Protein AF-A0A530CEF7-F1 (afdb_monomer_lite)

pLDDT: mean 79.81, std 17.99, range [44.47, 97.44]

Structure (mmCIF, N/CA/C/O backbone):
data_AF-A0A530CEF7-F1
#
_entry.id   AF-A0A530CEF7-F1
#
loop_
_atom_site.group_PDB
_atom_site.id
_atom_site.type_symbol
_atom_site.label_atom_id
_atom_site.label_alt_id
_atom_site.label_comp_id
_atom_site.label_asym_id
_atom_site.label_entity_id
_atom_site.label_seq_id
_atom_site.pdbx_PDB_ins_code
_atom_site.Cartn_x
_atom_site.Cartn_y
_atom_site.Cartn_z
_atom_site.occupancy
_atom_site.B_iso_or_equiv
_atom_site.auth_seq_id
_atom_site.auth_comp_id
_atom_site.auth_asym_id
_atom_site.auth_atom_id
_atom_site.pdbx_PDB_model_num
ATOM 1 N N . MET A 1 1 ? -23.853 1.243 0.017 1.00 49.16 1 MET A N 1
ATOM 2 C CA . MET A 1 1 ? -22.550 0.620 0.337 1.00 49.16 1 MET A CA 1
ATOM 3 C C . MET A 1 1 ? -21.736 1.657 1.090 1.00 49.16 1 MET A C 1
ATOM 5 O O . MET A 1 1 ? -21.514 2.728 0.537 1.00 49.16 1 MET A O 1
ATOM 9 N N . SER A 1 2 ? -21.399 1.413 2.357 1.00 54.22 2 SER A N 1
ATOM 10 C CA . SER A 1 2 ? -20.558 2.344 3.120 1.00 54.22 2 SER A CA 1
ATOM 11 C C . SER A 1 2 ? -19.141 2.298 2.569 1.00 54.22 2 SER A C 1
ATOM 13 O O . SER A 1 2 ? -18.547 1.230 2.472 1.00 54.22 2 SER A O 1
ATOM 15 N N . LEU A 1 3 ? -18.603 3.454 2.188 1.00 68.12 3 LEU A N 1
ATOM 16 C CA . LEU A 1 3 ? -17.208 3.571 1.779 1.00 68.12 3 LEU A CA 1
ATOM 17 C C . LEU A 1 3 ? -16.332 3.418 3.024 1.00 68.12 3 LEU A C 1
ATOM 19 O O . LEU A 1 3 ? -16.206 4.349 3.818 1.00 68.12 3 LEU A O 1
ATOM 23 N N . HIS A 1 4 ? -15.753 2.236 3.211 1.00 86.25 4 HIS A N 1
ATOM 24 C CA . HIS A 1 4 ? -14.790 2.003 4.280 1.00 86.25 4 HIS A CA 1
ATOM 25 C C . HIS A 1 4 ? -13.514 2.784 3.963 1.00 86.25 4 HIS A C 1
ATOM 27 O O . HIS A 1 4 ? -13.025 2.754 2.834 1.00 86.25 4 HIS A O 1
ATOM 33 N N . THR A 1 5 ? -13.003 3.525 4.941 1.00 94.31 5 THR A N 1
ATOM 34 C CA . THR A 1 5 ? -11.722 4.230 4.836 1.00 94.31 5 THR A CA 1
ATOM 35 C C . THR A 1 5 ? -10.763 3.609 5.832 1.00 94.31 5 THR A C 1
ATOM 37 O O . THR A 1 5 ? -11.149 3.368 6.973 1.00 94.31 5 THR A O 1
ATOM 40 N N . THR A 1 6 ? -9.532 3.358 5.402 1.00 95.88 6 THR A N 1
ATOM 41 C CA . THR A 1 6 ? -8.452 2.914 6.275 1.00 95.88 6 THR A CA 1
ATOM 42 C C . THR A 1 6 ? -7.229 3.809 6.136 1.00 95.88 6 THR A C 1
ATOM 44 O O . THR A 1 6 ? -7.022 4.431 5.090 1.00 95.88 6 THR A O 1
ATOM 47 N N . THR A 1 7 ? -6.420 3.863 7.189 1.00 97.31 7 THR A N 1
ATOM 48 C CA . THR A 1 7 ? -5.210 4.682 7.251 1.00 97.31 7 THR A CA 1
ATOM 49 C C . THR A 1 7 ? -3.974 3.807 7.102 1.00 97.31 7 THR A C 1
ATOM 51 O O . THR A 1 7 ? -3.844 2.777 7.759 1.00 97.31 7 THR A O 1
ATOM 54 N N . ILE A 1 8 ? -3.054 4.237 6.245 1.00 97.44 8 ILE A N 1
ATOM 55 C CA . ILE A 1 8 ? -1.702 3.699 6.134 1.00 97.44 8 ILE A CA 1
ATOM 56 C C . ILE A 1 8 ? -0.725 4.794 6.548 1.00 97.44 8 ILE A C 1
ATOM 58 O O . ILE A 1 8 ? -0.768 5.911 6.032 1.00 97.44 8 ILE A O 1
ATOM 62 N N . GLU A 1 9 ? 0.185 4.454 7.445 1.00 96.94 9 GLU A N 1
ATOM 63 C CA . GLU A 1 9 ? 1.262 5.320 7.898 1.00 96.94 9 GLU A CA 1
ATOM 64 C C . GLU A 1 9 ? 2.534 5.041 7.099 1.00 96.94 9 GLU A C 1
ATOM 66 O O . GLU A 1 9 ? 2.960 3.895 6.955 1.00 96.94 9 GLU A O 1
ATOM 71 N N . LEU A 1 10 ? 3.161 6.092 6.578 1.00 94.12 10 LEU A N 1
ATOM 72 C CA . LEU A 1 10 ? 4.481 6.028 5.969 1.00 94.12 10 LEU A CA 1
ATOM 73 C C . LEU A 1 10 ? 5.560 6.268 7.016 1.00 94.12 10 LEU A C 1
ATOM 75 O O . LEU A 1 10 ? 5.558 7.294 7.701 1.00 94.12 10 LEU A O 1
ATOM 79 N N . ASP A 1 11 ? 6.538 5.374 7.025 1.00 90.44 11 ASP A N 1
ATOM 80 C CA . ASP A 1 11 ? 7.770 5.497 7.787 1.00 90.44 11 ASP A CA 1
ATOM 81 C C . ASP A 1 11 ? 8.940 5.667 6.808 1.00 90.44 11 ASP A C 1
ATOM 83 O O . ASP A 1 11 ? 9.328 4.765 6.058 1.00 90.44 11 ASP A O 1
ATOM 87 N N . GLY A 1 12 ? 9.437 6.902 6.721 1.00 85.00 12 GLY A N 1
ATOM 88 C CA . GLY A 1 12 ? 10.400 7.292 5.699 1.00 85.00 12 GLY A CA 1
ATOM 89 C C . GLY A 1 12 ? 9.869 7.088 4.274 1.00 85.00 12 GLY A C 1
ATOM 90 O O . GLY A 1 12 ? 8.689 7.308 3.983 1.00 85.00 12 GLY A O 1
ATOM 91 N N . SER A 1 13 ? 10.774 6.741 3.360 1.00 78.88 13 SER A N 1
ATOM 92 C CA . SER A 1 13 ? 10.456 6.537 1.939 1.00 78.88 13 SER A CA 1
ATOM 93 C C . SER A 1 13 ? 10.225 5.075 1.568 1.00 78.88 13 SER A C 1
ATOM 95 O O . SER A 1 13 ? 9.750 4.824 0.470 1.00 78.88 13 SER A O 1
ATOM 97 N N . TYR A 1 14 ? 10.568 4.135 2.452 1.00 84.62 14 TYR A N 1
ATOM 98 C CA . TYR A 1 14 ? 10.669 2.711 2.120 1.00 84.62 14 TYR A CA 1
ATOM 99 C C . TYR A 1 14 ? 9.778 1.814 2.972 1.00 84.62 14 TYR A C 1
ATOM 101 O O . TYR A 1 14 ? 9.620 0.645 2.638 1.00 84.62 14 TYR A O 1
ATOM 109 N N . ALA A 1 15 ? 9.178 2.331 4.045 1.00 89.88 15 ALA A N 1
ATOM 110 C CA . ALA A 1 15 ? 8.301 1.544 4.889 1.00 89.88 15 ALA A CA 1
ATOM 111 C C . ALA A 1 15 ? 6.884 2.121 4.948 1.00 89.88 15 ALA A C 1
ATOM 113 O O . ALA A 1 15 ? 6.666 3.336 4.918 1.00 89.88 15 ALA A O 1
ATOM 114 N N . ALA A 1 16 ? 5.912 1.217 5.017 1.00 94.31 16 ALA A N 1
ATOM 115 C CA . ALA A 1 16 ? 4.515 1.539 5.250 1.00 94.31 16 ALA A CA 1
ATOM 116 C C . ALA A 1 16 ? 3.919 0.568 6.268 1.00 94.31 16 ALA A C 1
ATOM 118 O O . ALA A 1 16 ? 4.221 -0.628 6.257 1.00 94.31 16 ALA A O 1
ATOM 119 N N . TYR A 1 17 ? 3.055 1.092 7.125 1.00 96.38 17 TYR A N 1
ATOM 120 C CA . TYR A 1 17 ? 2.401 0.373 8.204 1.00 96.38 17 TYR A CA 1
ATOM 121 C C . TYR A 1 17 ? 0.895 0.606 8.152 1.00 96.38 17 TYR A C 1
ATOM 123 O O . TYR A 1 17 ? 0.434 1.720 7.924 1.00 96.38 17 TYR A O 1
ATOM 131 N N . HIS A 1 18 ? 0.121 -0.449 8.360 1.00 97.06 18 HIS A N 1
ATOM 132 C CA . HIS A 1 18 ? -1.328 -0.384 8.463 1.00 97.06 18 HIS A CA 1
ATOM 133 C C . HIS A 1 18 ? -1.744 -0.695 9.910 1.00 97.06 18 HIS A C 1
ATOM 135 O O . HIS A 1 18 ? -1.808 -1.875 10.277 1.00 97.06 18 HIS A O 1
ATOM 141 N N . PRO A 1 19 ? -2.040 0.329 10.739 1.00 95.81 19 PRO A N 1
ATOM 142 C CA . PRO A 1 19 ? -2.287 0.153 12.170 1.00 95.81 19 PRO A CA 1
ATOM 143 C C . PRO A 1 19 ? -3.417 -0.820 12.495 1.00 95.81 19 PRO A C 1
ATOM 145 O O . PRO A 1 19 ? -3.285 -1.634 13.404 1.00 95.81 19 PRO A O 1
ATOM 148 N N . ALA A 1 20 ? -4.505 -0.787 11.721 1.00 94.44 20 ALA A N 1
ATOM 149 C CA . ALA A 1 20 ? -5.686 -1.603 11.990 1.00 94.44 20 ALA A CA 1
ATOM 150 C C . ALA A 1 20 ? -5.444 -3.114 11.825 1.00 94.44 20 ALA 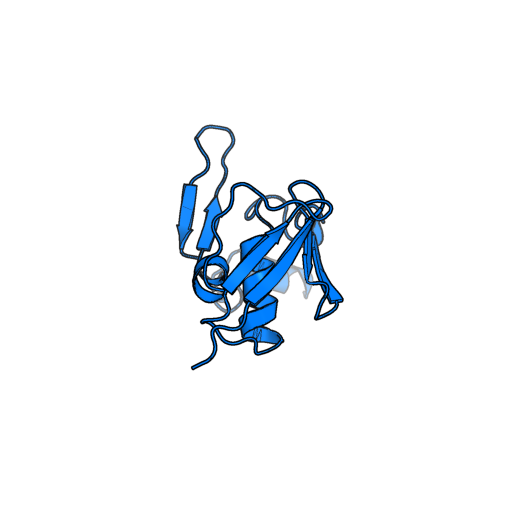A C 1
ATOM 152 O O . ALA A 1 20 ? -6.134 -3.908 12.457 1.00 94.44 20 ALA A O 1
ATOM 153 N N . SER A 1 21 ? -4.477 -3.526 10.996 1.00 93.31 21 SER A N 1
ATOM 154 C CA . SER A 1 21 ? -4.146 -4.947 10.806 1.00 93.31 21 SER A CA 1
ATOM 155 C C . SER A 1 21 ? -2.770 -5.343 11.341 1.00 93.31 21 SER A C 1
ATOM 157 O O . SER A 1 21 ? -2.393 -6.503 11.205 1.00 93.31 21 SER A O 1
ATOM 159 N N . GLY A 1 22 ? -1.977 -4.394 11.846 1.00 94.88 22 GLY A N 1
ATOM 160 C CA . GLY A 1 22 ? -0.586 -4.624 12.240 1.00 94.88 22 GLY A CA 1
ATOM 161 C C . GLY A 1 22 ? 0.370 -4.956 11.081 1.00 94.88 22 GLY A C 1
ATOM 162 O O . GLY A 1 22 ? 1.508 -5.349 11.324 1.00 94.88 22 GLY A O 1
ATOM 163 N N . CYS A 1 23 ? -0.058 -4.829 9.819 1.00 94.06 23 CYS A N 1
ATOM 164 C CA . CYS A 1 23 ? 0.759 -5.221 8.667 1.00 94.06 23 CYS A CA 1
ATOM 165 C C . CYS A 1 23 ? 1.793 -4.138 8.339 1.00 94.06 23 CYS A C 1
ATOM 167 O O . CYS A 1 23 ? 1.455 -2.955 8.276 1.00 94.06 23 CYS A O 1
ATOM 169 N N . ARG A 1 24 ? 3.041 -4.545 8.088 1.00 93.94 24 ARG A N 1
ATOM 170 C CA . ARG A 1 24 ? 4.143 -3.655 7.715 1.00 93.94 24 ARG A CA 1
ATOM 171 C C . ARG A 1 24 ? 4.864 -4.191 6.486 1.00 93.94 24 ARG A C 1
ATOM 173 O O . ARG A 1 24 ? 5.136 -5.384 6.396 1.00 93.94 24 ARG A O 1
ATOM 180 N N . ILE A 1 25 ? 5.206 -3.291 5.573 1.00 90.75 25 ILE A N 1
ATOM 181 C CA . ILE A 1 25 ? 6.134 -3.543 4.471 1.00 90.75 25 ILE A CA 1
ATOM 182 C C . ILE A 1 25 ? 7.337 -2.631 4.653 1.00 90.75 25 ILE A C 1
ATOM 184 O O . ILE A 1 25 ? 7.167 -1.449 4.945 1.00 90.75 25 ILE A O 1
ATOM 188 N N . ASP A 1 26 ? 8.530 -3.178 4.436 1.00 88.12 26 ASP A N 1
ATOM 189 C CA . ASP A 1 26 ? 9.779 -2.431 4.356 1.00 88.12 26 ASP A CA 1
ATOM 190 C C . ASP A 1 26 ? 10.534 -2.845 3.086 1.00 88.12 26 ASP A C 1
ATOM 192 O O . ASP A 1 26 ? 11.013 -3.970 2.963 1.00 88.12 26 ASP A O 1
ATOM 196 N N . THR A 1 27 ? 10.602 -1.940 2.111 1.00 79.62 27 THR A N 1
ATOM 197 C CA . THR A 1 27 ? 11.283 -2.164 0.830 1.00 79.62 27 THR A CA 1
ATOM 198 C C . THR A 1 27 ? 12.771 -1.820 0.883 1.00 79.62 27 THR A C 1
ATOM 200 O O . THR A 1 27 ? 13.450 -1.926 -0.138 1.00 79.62 27 THR A O 1
ATOM 203 N N . SER A 1 28 ? 13.288 -1.355 2.027 1.00 72.94 28 SER A N 1
ATOM 204 C CA . SER A 1 28 ? 14.727 -1.144 2.225 1.00 72.94 28 SER A CA 1
ATOM 205 C C . SER A 1 28 ? 15.465 -2.446 2.543 1.00 72.94 28 SER A C 1
ATOM 207 O O . SER A 1 28 ? 16.676 -2.530 2.319 1.00 72.94 28 SER A O 1
ATOM 209 N N . ASP A 1 29 ? 14.737 -3.470 3.000 1.00 64.06 29 ASP A N 1
ATOM 210 C CA . ASP A 1 29 ? 15.294 -4.787 3.260 1.00 64.06 29 ASP A CA 1
ATOM 211 C C . ASP A 1 29 ? 15.803 -5.414 1.953 1.00 64.06 29 ASP A C 1
ATOM 213 O O . ASP A 1 29 ? 15.090 -5.575 0.957 1.00 64.06 29 ASP A O 1
ATOM 217 N N . THR A 1 30 ? 17.077 -5.797 1.976 1.00 56.31 30 THR A N 1
ATOM 218 C CA . THR A 1 30 ? 17.769 -6.517 0.908 1.00 56.31 30 THR A CA 1
ATOM 219 C C . THR A 1 30 ? 17.038 -7.774 0.432 1.00 56.31 30 THR A C 1
ATOM 221 O O . THR A 1 30 ? 17.194 -8.131 -0.739 1.00 56.31 30 THR A O 1
ATOM 224 N N . ALA A 1 31 ? 16.219 -8.404 1.283 1.00 55.53 31 ALA A N 1
ATOM 225 C CA . ALA A 1 31 ? 15.393 -9.557 0.929 1.00 55.53 31 ALA A CA 1
ATOM 226 C C . ALA A 1 31 ? 14.338 -9.245 -0.152 1.00 55.53 31 ALA A C 1
ATOM 228 O O . ALA A 1 31 ? 14.033 -10.106 -0.975 1.00 55.53 31 ALA A O 1
ATOM 229 N N . TYR A 1 32 ? 13.840 -8.004 -0.223 1.00 52.44 32 TYR A N 1
ATOM 230 C CA . TYR A 1 32 ? 12.858 -7.576 -1.231 1.00 52.44 32 TYR A CA 1
ATOM 231 C C . TYR A 1 32 ? 13.478 -7.180 -2.578 1.00 52.44 32 TYR A C 1
ATOM 233 O O . TYR A 1 32 ? 12.769 -6.781 -3.503 1.00 52.44 32 TYR A O 1
ATOM 241 N N . GLY A 1 33 ? 14.795 -7.356 -2.725 1.00 48.34 33 GLY A N 1
ATOM 242 C CA . GLY A 1 33 ? 15.508 -7.121 -3.969 1.00 48.34 33 GLY A CA 1
ATOM 243 C C . GLY A 1 33 ? 15.670 -5.629 -4.248 1.00 48.34 33 GLY A C 1
ATOM 244 O O . GLY A 1 33 ? 14.723 -4.907 -4.541 1.00 48.34 33 GLY A O 1
ATOM 245 N N . ARG A 1 34 ? 16.926 -5.180 -4.235 1.00 47.38 34 ARG A N 1
ATOM 246 C CA . ARG A 1 34 ? 17.428 -3.805 -4.428 1.00 47.38 34 ARG A CA 1
ATOM 247 C C . ARG A 1 34 ? 16.931 -3.011 -5.663 1.00 47.38 34 ARG A C 1
ATOM 249 O O . ARG A 1 34 ? 17.534 -1.985 -5.964 1.00 47.38 34 ARG A O 1
ATOM 256 N N . ARG A 1 35 ? 15.948 -3.471 -6.451 1.00 50.44 35 ARG A N 1
ATOM 257 C CA . ARG A 1 35 ? 15.740 -2.979 -7.829 1.00 50.44 35 ARG A CA 1
ATOM 258 C C . ARG A 1 35 ? 14.341 -2.581 -8.292 1.00 50.44 35 ARG A C 1
ATOM 260 O O . ARG A 1 35 ? 14.292 -2.010 -9.374 1.00 50.44 35 ARG A O 1
ATOM 267 N N . SER A 1 36 ? 13.240 -2.800 -7.574 1.00 51.84 36 SER A N 1
ATOM 268 C CA . SER A 1 36 ? 11.936 -2.705 -8.275 1.00 51.84 36 SER A CA 1
ATOM 269 C C . SER A 1 36 ? 10.942 -1.687 -7.726 1.00 51.84 36 SER A C 1
ATOM 271 O O . SER A 1 36 ? 10.320 -0.985 -8.521 1.00 51.84 36 SER A O 1
ATOM 273 N N . TYR A 1 37 ? 10.794 -1.560 -6.405 1.00 57.75 37 TYR A N 1
ATOM 274 C CA . TYR A 1 37 ? 9.695 -0.780 -5.827 1.00 57.75 37 TYR A CA 1
ATOM 275 C C . TYR A 1 37 ? 10.212 0.150 -4.736 1.00 57.75 37 TYR A C 1
ATOM 277 O O . TYR A 1 37 ? 10.524 -0.292 -3.637 1.00 57.75 37 TYR A O 1
ATOM 285 N N . LYS A 1 38 ? 10.320 1.447 -5.047 1.00 69.69 38 LYS A N 1
ATOM 286 C CA . LYS A 1 38 ? 10.641 2.458 -4.028 1.00 69.69 38 LYS A CA 1
ATOM 287 C C . LYS A 1 38 ? 9.438 2.834 -3.166 1.00 69.69 38 LYS A C 1
ATOM 289 O O . LYS A 1 38 ? 9.642 3.340 -2.076 1.00 69.69 38 LYS A O 1
ATOM 294 N N . ASP A 1 39 ? 8.211 2.641 -3.656 1.00 84.19 39 ASP A N 1
ATOM 295 C CA . ASP A 1 39 ? 6.994 3.000 -2.920 1.00 84.19 39 ASP A CA 1
ATOM 296 C C . ASP A 1 39 ? 6.417 1.761 -2.204 1.00 84.19 39 ASP A C 1
ATOM 298 O O . ASP A 1 39 ? 5.959 0.836 -2.887 1.00 84.19 39 ASP A O 1
ATOM 302 N N . PRO A 1 40 ? 6.403 1.720 -0.858 1.00 89.69 40 PRO A N 1
ATOM 303 C CA . PRO A 1 40 ? 5.893 0.582 -0.090 1.00 89.69 40 PRO A CA 1
ATOM 304 C C . PRO A 1 40 ? 4.363 0.435 -0.145 1.00 89.69 40 PRO A C 1
ATOM 306 O O . PRO A 1 40 ? 3.835 -0.605 0.254 1.00 89.69 40 PRO A O 1
ATOM 309 N N . LEU A 1 41 ? 3.633 1.440 -0.650 1.00 92.12 41 LEU A N 1
ATOM 310 C CA . LEU A 1 41 ? 2.167 1.419 -0.684 1.00 92.12 41 LEU A CA 1
ATOM 311 C C . LEU A 1 41 ? 1.597 0.323 -1.581 1.00 92.12 41 LEU A C 1
ATOM 313 O O . LEU A 1 41 ? 0.644 -0.337 -1.185 1.00 92.12 41 LEU A O 1
ATOM 317 N N . GLY A 1 42 ? 2.154 0.133 -2.780 1.00 91.62 42 GLY A N 1
ATOM 318 C CA . GLY A 1 42 ? 1.668 -0.879 -3.723 1.00 91.62 42 GLY A CA 1
ATOM 319 C C . GLY A 1 42 ? 1.708 -2.285 -3.113 1.00 91.62 42 GLY A C 1
ATOM 320 O O . GLY A 1 42 ? 0.659 -2.924 -2.997 1.00 91.62 42 GLY A O 1
ATOM 321 N N . PRO A 1 43 ? 2.883 -2.747 -2.641 1.00 90.56 43 PRO A N 1
ATOM 322 C CA . PRO A 1 43 ? 3.007 -4.018 -1.938 1.00 90.56 43 PRO A CA 1
ATOM 323 C C . PRO A 1 43 ? 2.105 -4.134 -0.703 1.00 90.56 43 PRO A C 1
ATOM 325 O O . PRO A 1 43 ? 1.430 -5.148 -0.556 1.00 90.56 43 PRO A O 1
ATOM 328 N N . LEU A 1 44 ? 2.035 -3.106 0.153 1.00 93.75 44 LEU A N 1
ATOM 329 C CA . LEU A 1 44 ? 1.195 -3.164 1.353 1.00 93.75 44 LEU A CA 1
ATOM 330 C C . LEU A 1 44 ? -0.288 -3.294 0.987 1.00 93.75 44 LEU A C 1
ATOM 332 O O . LEU A 1 44 ? -0.972 -4.170 1.508 1.00 93.75 44 LEU A O 1
ATOM 336 N N . CYS A 1 45 ? -0.779 -2.483 0.050 1.00 95.25 45 CYS A N 1
ATOM 337 C CA . CYS A 1 45 ? -2.164 -2.547 -0.414 1.00 95.25 45 CYS A CA 1
ATOM 338 C C . CYS A 1 45 ? -2.499 -3.892 -1.074 1.00 95.25 45 CYS A C 1
ATOM 340 O O . CYS A 1 45 ? -3.622 -4.367 -0.910 1.00 95.25 45 CYS A O 1
ATOM 342 N N . ARG A 1 46 ? -1.545 -4.534 -1.766 1.00 93.94 46 ARG A N 1
ATOM 343 C CA . ARG A 1 46 ? -1.709 -5.916 -2.247 1.00 93.94 46 ARG A CA 1
ATOM 344 C C . ARG A 1 46 ? -1.867 -6.894 -1.090 1.00 93.94 46 ARG A C 1
ATOM 346 O O . ARG A 1 46 ? -2.819 -7.658 -1.104 1.00 93.94 46 ARG A O 1
ATOM 353 N N . THR A 1 47 ? -1.031 -6.825 -0.056 1.00 94.12 47 THR A N 1
ATOM 354 C CA . THR A 1 47 ? -1.180 -7.687 1.131 1.00 94.12 47 THR A CA 1
ATOM 355 C C . THR A 1 47 ? -2.532 -7.482 1.819 1.00 94.12 47 THR A C 1
ATOM 357 O O . THR A 1 47 ? -3.210 -8.450 2.154 1.00 94.12 47 THR A O 1
ATOM 360 N N . LEU A 1 48 ? -2.969 -6.231 1.995 1.00 95.81 48 LEU A N 1
ATOM 361 C CA . LEU A 1 48 ? -4.277 -5.936 2.585 1.00 95.81 48 LEU A CA 1
ATOM 362 C C . LEU A 1 48 ? -5.424 -6.527 1.748 1.00 95.81 48 LEU A C 1
ATOM 364 O O . LEU A 1 48 ? -6.347 -7.110 2.309 1.00 95.81 48 LEU A O 1
ATOM 368 N N . ARG A 1 49 ? -5.357 -6.406 0.416 1.00 95.44 49 ARG A N 1
ATOM 369 C CA . ARG A 1 49 ? -6.384 -6.908 -0.509 1.00 95.44 49 ARG A CA 1
ATOM 370 C C . ARG A 1 49 ? -6.374 -8.431 -0.622 1.00 95.44 49 ARG A C 1
ATOM 372 O O . ARG A 1 49 ? -7.381 -9.080 -0.367 1.00 95.44 49 ARG A O 1
ATOM 379 N N . ASP A 1 50 ? -5.236 -8.971 -1.037 1.00 93.62 50 ASP A N 1
ATOM 380 C CA . ASP A 1 50 ? -5.090 -10.334 -1.543 1.00 93.62 50 ASP A CA 1
ATOM 381 C C . ASP A 1 50 ? -4.864 -11.334 -0.402 1.00 93.62 50 ASP A C 1
ATOM 383 O O . ASP A 1 50 ? -5.303 -12.477 -0.495 1.00 93.62 50 ASP A O 1
ATOM 387 N N . THR A 1 51 ? -4.228 -10.900 0.693 1.00 92.88 51 THR A N 1
ATOM 388 C CA . THR A 1 51 ? -3.922 -11.765 1.845 1.00 92.88 51 THR A CA 1
ATOM 389 C C . THR A 1 51 ? -4.891 -11.554 3.004 1.00 92.88 51 THR A C 1
ATOM 391 O O . THR A 1 51 ? -5.319 -12.524 3.623 1.00 92.88 51 THR A O 1
ATOM 394 N N . LEU A 1 52 ? -5.237 -10.302 3.325 1.00 92.69 52 LEU A N 1
ATOM 395 C CA . LEU A 1 52 ? -6.090 -9.977 4.480 1.00 92.69 52 LEU A CA 1
ATOM 396 C C . LEU A 1 52 ? -7.563 -9.731 4.118 1.00 92.69 52 LEU A C 1
ATOM 398 O O . LEU A 1 52 ? -8.374 -9.507 5.015 1.00 92.69 52 LEU A O 1
ATOM 402 N N . GLY A 1 53 ? -7.921 -9.776 2.832 1.00 94.44 53 GLY A N 1
ATOM 403 C CA . GLY A 1 53 ? -9.311 -9.731 2.370 1.00 94.44 53 GLY A CA 1
ATOM 404 C C . GLY A 1 53 ? -10.000 -8.369 2.489 1.00 94.44 53 GLY A C 1
ATOM 405 O O . GLY A 1 53 ? -11.229 -8.313 2.533 1.00 94.44 53 GLY A O 1
ATOM 406 N N . TYR A 1 54 ? -9.249 -7.264 2.552 1.00 94.06 54 TYR A N 1
ATOM 407 C CA . TYR A 1 54 ? -9.849 -5.928 2.568 1.00 94.06 54 TYR A CA 1
ATOM 408 C C . TYR A 1 54 ? -10.558 -5.637 1.232 1.00 94.06 54 TYR A C 1
ATOM 410 O O . TYR A 1 54 ? -9.982 -5.902 0.170 1.00 94.06 54 TYR A O 1
ATOM 418 N N . PRO A 1 55 ? -11.769 -5.041 1.250 1.00 95.19 55 PRO A N 1
ATOM 419 C CA . PRO A 1 55 ? -12.507 -4.754 0.026 1.00 95.19 55 PRO A CA 1
ATOM 420 C C . PRO A 1 55 ? -11.719 -3.825 -0.918 1.00 95.19 55 PRO A C 1
ATOM 422 O O . PRO A 1 55 ? -11.179 -2.812 -0.453 1.00 95.19 55 PRO A O 1
ATOM 425 N N . PRO A 1 56 ? -11.662 -4.104 -2.232 1.00 95.50 56 PRO A N 1
ATOM 426 C CA . PRO A 1 56 ? -10.917 -3.296 -3.203 1.00 95.50 56 PRO A CA 1
ATOM 427 C C . PRO A 1 56 ? -11.335 -1.816 -3.254 1.00 95.50 56 PRO A C 1
ATOM 429 O O . PRO A 1 56 ? -10.519 -0.948 -3.574 1.00 95.50 56 PRO A O 1
ATOM 432 N N . GLU A 1 57 ? -12.597 -1.526 -2.943 1.00 96.00 57 GLU A N 1
ATOM 433 C CA . GLU A 1 57 ? -13.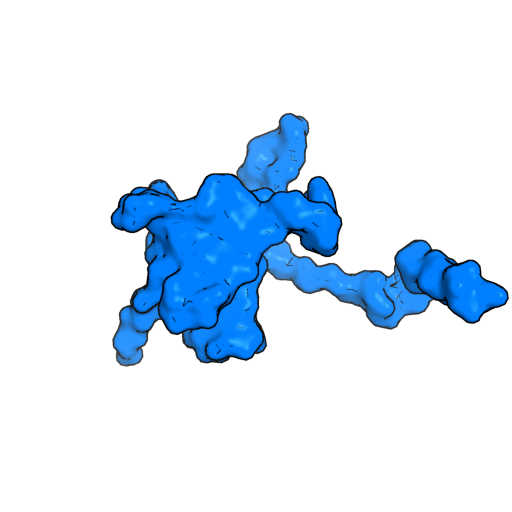211 -0.198 -2.886 1.00 96.00 57 GLU A CA 1
ATOM 434 C C . GLU A 1 57 ? -12.864 0.600 -1.621 1.00 96.00 57 GLU A C 1
ATOM 436 O O . GLU A 1 57 ? -13.171 1.794 -1.555 1.00 96.00 57 GLU A O 1
ATOM 441 N N . THR A 1 58 ? -12.203 -0.027 -0.640 1.00 95.69 58 THR A N 1
ATOM 442 C CA . THR A 1 58 ? -11.749 0.637 0.589 1.00 95.69 58 THR A CA 1
ATOM 443 C C . THR A 1 58 ? -10.873 1.829 0.222 1.00 95.69 58 THR A C 1
ATOM 445 O O . THR A 1 58 ? -9.905 1.687 -0.525 1.00 95.69 58 THR A O 1
ATOM 448 N N . ARG A 1 59 ? -11.193 3.022 0.725 1.00 96.94 59 ARG A N 1
ATOM 449 C CA . ARG A 1 59 ? -10.353 4.208 0.542 1.00 96.94 59 ARG A CA 1
ATOM 450 C C . ARG A 1 59 ? -9.144 4.131 1.458 1.00 96.94 59 ARG A C 1
ATOM 452 O O . ARG A 1 59 ? -9.276 3.848 2.641 1.00 96.94 59 ARG A O 1
ATOM 459 N N . VAL A 1 60 ? -7.979 4.430 0.910 1.00 96.75 60 VAL A N 1
ATOM 460 C CA . VAL A 1 60 ? -6.716 4.471 1.638 1.00 96.75 60 VAL A CA 1
ATOM 461 C C . VAL A 1 60 ? -6.342 5.925 1.857 1.00 96.75 60 VAL A C 1
ATOM 463 O O . VAL A 1 60 ? -6.063 6.637 0.889 1.00 96.75 60 VAL A O 1
ATOM 466 N N . ARG A 1 61 ? -6.315 6.345 3.119 1.00 96.81 61 ARG A N 1
ATOM 467 C CA . ARG A 1 61 ? -5.699 7.595 3.557 1.00 96.81 61 ARG A CA 1
ATOM 468 C C . ARG A 1 61 ? -4.246 7.333 3.914 1.00 96.81 61 ARG A C 1
ATOM 470 O O . ARG A 1 61 ? -3.953 6.389 4.640 1.00 96.81 61 ARG A O 1
ATOM 477 N N . VAL A 1 62 ? -3.339 8.154 3.394 1.00 96.31 62 VAL A N 1
ATOM 478 C CA . VAL A 1 62 ? -1.902 7.989 3.633 1.00 96.31 62 VAL A CA 1
ATOM 479 C C . VAL A 1 62 ? -1.379 9.122 4.497 1.00 96.31 62 VAL A C 1
ATOM 481 O O . VAL A 1 62 ? -1.417 10.287 4.091 1.00 96.31 62 VAL A O 1
ATOM 484 N N . GLU A 1 63 ? -0.836 8.767 5.653 1.00 96.56 63 GLU A N 1
ATOM 485 C CA . GLU A 1 63 ? -0.330 9.698 6.657 1.00 96.56 63 GLU A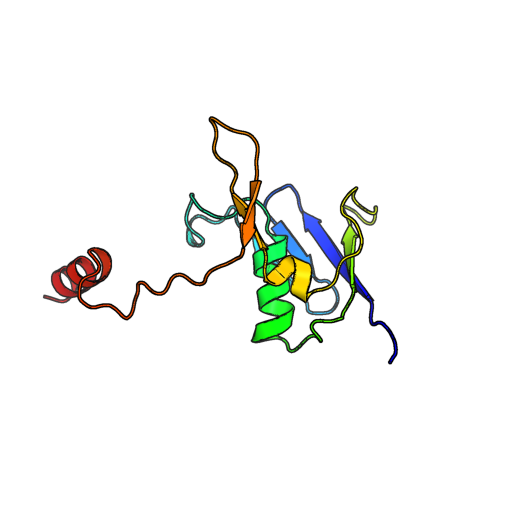 CA 1
ATOM 486 C C . GLU A 1 63 ? 1.164 9.499 6.904 1.00 96.56 63 GLU A C 1
ATOM 488 O O . GLU A 1 63 ? 1.743 8.466 6.580 1.00 96.56 63 GLU A O 1
ATOM 493 N N . ARG A 1 64 ? 1.809 10.510 7.478 1.00 94.12 64 ARG A N 1
ATOM 494 C CA . ARG A 1 64 ? 3.163 10.434 8.023 1.00 94.12 64 ARG A CA 1
ATOM 495 C C . ARG A 1 64 ? 3.157 11.144 9.368 1.00 94.12 64 ARG A C 1
ATOM 497 O O . ARG A 1 64 ? 2.832 12.326 9.417 1.00 94.12 64 ARG A O 1
ATOM 504 N N . ALA A 1 65 ? 3.507 10.424 10.435 1.00 91.31 65 ALA A N 1
ATOM 505 C CA . ALA A 1 65 ? 3.445 10.933 11.809 1.00 91.31 65 ALA A CA 1
ATOM 506 C C . ALA A 1 65 ? 2.081 11.586 12.143 1.00 91.31 65 ALA A C 1
ATOM 508 O O . ALA A 1 65 ? 2.026 12.680 12.697 1.00 91.31 65 ALA A O 1
ATOM 509 N N . GLY A 1 66 ? 0.981 10.941 11.730 1.00 90.88 66 GLY A N 1
ATOM 510 C CA . GLY A 1 66 ? -0.391 11.433 11.925 1.00 90.88 66 GLY A CA 1
ATOM 511 C C . GLY A 1 66 ? -0.813 12.603 11.026 1.00 90.88 66 GLY A C 1
ATOM 512 O O . GLY A 1 66 ? -1.912 13.129 11.180 1.00 90.88 66 GLY A O 1
ATOM 513 N N . VAL A 1 67 ? 0.036 13.040 10.088 1.00 93.81 67 VAL A N 1
ATOM 514 C CA . VAL A 1 67 ? -0.275 14.131 9.153 1.00 93.81 67 VAL A CA 1
ATOM 515 C C . VAL A 1 67 ? -0.581 13.566 7.764 1.00 93.81 67 VAL A C 1
ATOM 517 O O . VAL A 1 67 ? 0.250 12.830 7.221 1.00 93.81 67 VAL A O 1
ATOM 520 N N . PRO A 1 68 ? -1.717 13.924 7.135 1.00 93.25 68 PRO A N 1
ATOM 521 C CA . PRO A 1 68 ? -2.012 13.531 5.762 1.00 93.25 68 PRO A CA 1
ATOM 522 C C . PRO A 1 68 ? -0.909 13.956 4.795 1.00 93.25 68 PRO A C 1
ATOM 524 O O . PRO A 1 68 ? -0.449 15.098 4.787 1.00 93.25 68 PRO A O 1
ATOM 527 N N . THR A 1 69 ? -0.485 13.024 3.952 1.00 91.81 69 THR A N 1
ATOM 528 C CA . THR A 1 69 ? 0.493 13.310 2.900 1.00 91.81 69 THR A CA 1
ATOM 529 C C . THR A 1 69 ? -0.186 13.942 1.682 1.00 91.81 69 THR A C 1
ATOM 531 O O . THR A 1 69 ? -1.406 13.939 1.548 1.00 91.81 69 THR A O 1
ATOM 534 N N . PHE A 1 70 ? 0.599 14.444 0.725 1.00 88.56 70 PHE A N 1
ATOM 535 C CA . PHE A 1 70 ? 0.072 14.980 -0.542 1.00 88.56 70 PHE A CA 1
ATOM 536 C C . PHE A 1 70 ? -0.543 13.905 -1.466 1.00 88.56 70 PHE A C 1
ATOM 538 O O . PHE A 1 70 ? -1.007 14.211 -2.569 1.00 88.56 70 PHE A O 1
ATOM 545 N N . LYS A 1 71 ? -0.523 12.629 -1.061 1.00 88.94 71 LYS A N 1
ATOM 546 C CA . LYS A 1 71 ? -1.159 11.539 -1.801 1.00 88.94 71 LYS A CA 1
ATOM 547 C C . LYS A 1 71 ? -2.672 11.623 -1.592 1.00 88.94 71 LYS A C 1
ATOM 549 O O . LYS A 1 71 ? -3.150 11.710 -0.470 1.00 88.94 71 LYS A O 1
ATOM 554 N N . ARG A 1 72 ? -3.428 11.590 -2.692 1.00 91.81 72 ARG A N 1
ATOM 555 C CA . ARG A 1 72 ? -4.896 11.582 -2.647 1.00 91.81 72 ARG A CA 1
ATOM 556 C C . ARG A 1 72 ? -5.408 10.293 -2.009 1.00 91.81 72 ARG A C 1
ATOM 558 O O . ARG A 1 72 ? -4.849 9.227 -2.274 1.00 91.81 72 ARG A O 1
ATOM 565 N N . ASP A 1 73 ? -6.528 10.399 -1.304 1.00 95.50 73 ASP A N 1
ATOM 566 C CA . ASP A 1 73 ? -7.276 9.240 -0.823 1.00 95.50 73 ASP A CA 1
ATOM 567 C C . ASP A 1 73 ? -7.853 8.479 -2.026 1.00 95.50 73 ASP A C 1
ATOM 569 O O . ASP A 1 73 ? -8.804 8.920 -2.677 1.00 95.50 73 ASP A O 1
ATOM 573 N N . LEU A 1 74 ? -7.236 7.347 -2.355 1.00 95.19 74 LEU A N 1
ATOM 574 C CA . LEU A 1 74 ? -7.598 6.498 -3.491 1.00 95.19 74 LEU A CA 1
ATOM 575 C C . LEU A 1 74 ? -7.929 5.093 -3.003 1.00 95.19 74 LEU A C 1
ATOM 577 O O . LEU A 1 74 ? -7.631 4.733 -1.867 1.00 95.19 74 LEU A O 1
ATOM 581 N N . THR A 1 75 ? -8.585 4.307 -3.848 1.00 96.44 75 THR A N 1
ATOM 582 C CA . THR A 1 75 ? -9.014 2.961 -3.468 1.00 96.44 75 THR A CA 1
ATOM 583 C C . THR A 1 75 ? -7.827 2.027 -3.249 1.00 96.44 75 THR A C 1
ATOM 585 O O . THR A 1 75 ? -6.758 2.190 -3.840 1.00 96.44 75 THR A O 1
ATOM 588 N N . LEU A 1 76 ? -8.034 1.006 -2.427 1.00 95.50 76 LEU A N 1
ATOM 589 C CA . LEU A 1 76 ? -7.085 -0.071 -2.182 1.00 95.50 76 LEU A CA 1
ATOM 590 C C . LEU A 1 76 ? -6.643 -0.712 -3.505 1.00 95.50 76 LEU A C 1
ATOM 592 O O . LEU A 1 76 ? -5.447 -0.866 -3.747 1.00 95.50 76 LEU A O 1
ATOM 596 N N . ALA A 1 77 ? -7.596 -0.972 -4.409 1.00 95.25 77 ALA A N 1
ATOM 597 C CA . ALA A 1 77 ? -7.323 -1.463 -5.759 1.00 95.25 77 ALA A CA 1
ATOM 598 C C . ALA A 1 77 ? -6.403 -0.529 -6.555 1.00 95.25 77 ALA A C 1
ATOM 600 O O . ALA A 1 77 ? -5.470 -0.986 -7.212 1.00 95.25 77 ALA A O 1
ATOM 601 N N . TYR A 1 78 ? -6.628 0.790 -6.477 1.00 95.12 78 TYR A N 1
ATOM 602 C CA . TYR A 1 78 ? -5.820 1.759 -7.213 1.00 95.12 78 TYR A CA 1
ATOM 603 C C . TYR A 1 78 ? -4.333 1.616 -6.892 1.00 95.12 78 TYR A C 1
ATOM 605 O O . TYR A 1 78 ? -3.511 1.632 -7.815 1.00 95.12 78 TYR A O 1
ATOM 613 N N . TRP A 1 79 ? -4.022 1.511 -5.598 1.00 94.31 79 TRP A N 1
ATOM 614 C CA . TRP A 1 79 ? -2.663 1.367 -5.094 1.00 94.31 79 TRP A CA 1
ATOM 615 C C . TRP A 1 79 ? -2.110 -0.032 -5.351 1.00 94.31 79 TRP A C 1
ATOM 617 O O . TRP A 1 79 ? -0.991 -0.146 -5.828 1.00 94.31 79 TRP A O 1
ATOM 627 N N . ALA A 1 80 ? -2.891 -1.084 -5.100 1.00 93.62 80 ALA A N 1
ATOM 628 C CA . ALA A 1 80 ? -2.454 -2.468 -5.277 1.00 93.62 80 ALA A CA 1
ATOM 629 C C . ALA A 1 80 ? -2.078 -2.801 -6.736 1.00 93.62 80 ALA A C 1
ATOM 631 O O . ALA A 1 80 ? -1.125 -3.542 -6.990 1.00 93.62 80 ALA A O 1
ATOM 632 N N . ASP A 1 81 ? -2.790 -2.215 -7.701 1.00 93.75 81 ASP A N 1
ATOM 633 C CA . ASP A 1 81 ? -2.600 -2.470 -9.135 1.00 93.75 81 ASP A CA 1
ATOM 634 C C . ASP A 1 81 ? -1.494 -1.623 -9.776 1.00 93.75 81 ASP A C 1
ATOM 636 O O . ASP A 1 81 ? -1.282 -1.691 -10.994 1.00 93.75 81 ASP A O 1
ATOM 640 N N . ARG A 1 82 ? -0.811 -0.777 -9.000 1.00 89.75 82 ARG A N 1
ATOM 641 C CA . ARG A 1 82 ? 0.208 0.143 -9.506 1.00 89.75 82 ARG A CA 1
ATOM 642 C C . ARG A 1 82 ? 1.467 0.073 -8.669 1.00 89.75 82 ARG A C 1
ATOM 644 O O . ARG A 1 82 ? 1.416 0.028 -7.450 1.00 89.75 82 ARG A O 1
ATOM 651 N N . ASP A 1 83 ? 2.594 0.197 -9.349 1.00 85.56 83 ASP A N 1
ATOM 652 C CA . ASP A 1 83 ? 3.871 0.460 -8.705 1.00 85.56 83 ASP A CA 1
ATOM 653 C C . ASP A 1 83 ? 4.475 1.761 -9.222 1.00 85.56 83 ASP A C 1
ATOM 655 O O . ASP A 1 83 ? 4.021 2.352 -10.209 1.00 85.56 83 ASP A O 1
ATOM 659 N N . VAL A 1 84 ? 5.527 2.203 -8.543 1.00 80.12 84 VAL A N 1
ATOM 660 C CA . VAL A 1 84 ? 6.358 3.323 -8.972 1.00 80.12 84 VAL A CA 1
ATOM 661 C C . VAL A 1 84 ? 7.707 2.771 -9.406 1.00 80.12 84 VAL A C 1
ATOM 663 O O . VAL A 1 84 ? 8.448 2.223 -8.591 1.00 80.12 84 VAL A O 1
ATOM 666 N N . SER A 1 85 ? 8.018 2.933 -10.691 1.00 75.88 85 SER A N 1
ATOM 667 C CA . SER A 1 85 ? 9.354 2.696 -11.227 1.00 75.88 85 SER A CA 1
ATOM 668 C C . SER A 1 85 ? 10.129 4.003 -11.165 1.00 75.88 85 SER A C 1
ATOM 670 O O . SER A 1 85 ? 9.736 4.994 -11.779 1.00 75.88 85 SER A O 1
ATOM 672 N N . ASP A 1 86 ? 11.217 4.004 -10.407 1.00 72.81 86 ASP A N 1
ATOM 673 C CA . ASP A 1 86 ? 12.121 5.140 -10.284 1.00 72.81 86 ASP A CA 1
ATOM 674 C C . ASP A 1 86 ? 13.513 4.699 -10.737 1.00 72.81 86 ASP A C 1
ATOM 676 O O . ASP A 1 86 ? 14.111 3.801 -10.142 1.00 72.81 86 ASP A O 1
ATOM 680 N N . ALA A 1 87 ? 13.993 5.294 -11.825 1.00 72.19 87 ALA A N 1
ATOM 681 C CA . ALA A 1 87 ? 15.314 5.029 -12.371 1.00 72.19 87 ALA A CA 1
ATOM 682 C C . ALA A 1 87 ? 16.136 6.311 -12.285 1.00 72.19 87 ALA A C 1
ATOM 684 O O . ALA A 1 87 ? 15.622 7.398 -12.503 1.00 72.19 87 ALA A O 1
ATOM 685 N 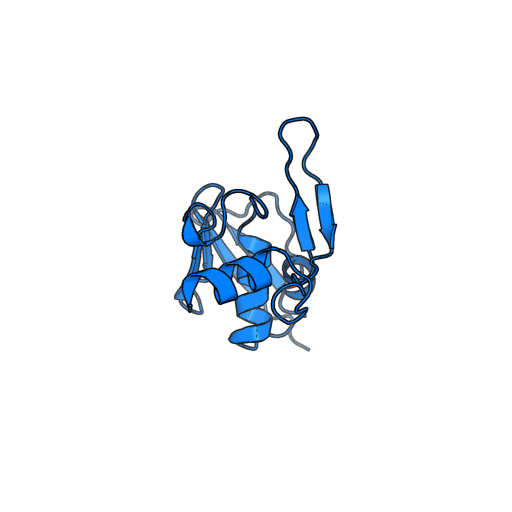N . GLN A 1 88 ? 17.415 6.181 -11.945 1.00 74.38 88 GLN A N 1
ATOM 686 C CA . GLN A 1 88 ? 18.266 7.321 -11.595 1.00 74.38 88 GLN A CA 1
ATOM 687 C C . GLN A 1 88 ? 18.420 8.355 -12.726 1.00 74.38 88 GLN A C 1
ATOM 689 O O . GLN A 1 88 ? 18.725 9.514 -12.463 1.00 74.38 88 GLN A O 1
ATOM 694 N N . ASP A 1 89 ? 18.214 7.938 -13.971 1.00 83.00 89 ASP A N 1
ATOM 695 C CA . ASP A 1 89 ? 18.378 8.718 -15.196 1.00 83.00 89 ASP A CA 1
ATOM 696 C C . ASP A 1 89 ? 17.082 9.372 -15.705 1.00 83.00 89 ASP A C 1
ATOM 698 O O . ASP A 1 89 ? 17.104 10.081 -16.711 1.00 83.00 89 ASP A O 1
ATOM 702 N N . ARG A 1 90 ? 15.941 9.152 -15.041 1.00 78.88 90 ARG A N 1
ATOM 703 C CA . ARG A 1 90 ? 14.635 9.662 -15.483 1.00 78.88 90 ARG A CA 1
ATOM 704 C C . ARG A 1 90 ? 13.701 9.935 -14.313 1.00 78.88 90 ARG A C 1
ATOM 706 O O . ARG A 1 90 ? 13.888 9.459 -13.203 1.00 78.88 90 ARG A O 1
ATOM 713 N N . SER A 1 91 ? 12.645 10.701 -14.561 1.00 79.69 91 SER A N 1
ATOM 714 C CA . SER A 1 91 ? 11.609 10.917 -13.552 1.00 79.69 91 SER A CA 1
ATOM 715 C C . SER A 1 91 ? 10.891 9.611 -13.201 1.00 79.69 91 SER A C 1
ATOM 717 O O . SER A 1 91 ? 10.673 8.758 -14.064 1.00 79.69 91 SER A O 1
ATOM 719 N N . ALA A 1 92 ? 10.473 9.482 -11.942 1.00 78.94 92 ALA A N 1
ATOM 720 C CA . ALA A 1 92 ? 9.679 8.349 -11.489 1.00 78.94 92 ALA A CA 1
ATOM 721 C C . ALA A 1 92 ? 8.344 8.261 -12.249 1.00 78.94 92 ALA A C 1
ATOM 723 O O . ALA A 1 92 ? 7.635 9.256 -12.414 1.00 78.94 92 ALA A O 1
ATOM 724 N N . VAL A 1 93 ? 7.978 7.052 -12.676 1.00 82.62 93 VAL A N 1
ATOM 725 C CA . VAL A 1 93 ? 6.751 6.777 -13.433 1.00 82.62 93 VAL A CA 1
ATOM 726 C C . VAL A 1 93 ? 5.882 5.750 -12.719 1.00 82.62 93 VAL A C 1
ATOM 728 O O . VAL A 1 93 ? 6.371 4.772 -12.152 1.00 82.62 93 VAL A O 1
ATOM 731 N N . ARG A 1 94 ? 4.560 5.953 -12.763 1.00 84.31 94 ARG A N 1
ATOM 732 C CA . ARG A 1 94 ? 3.594 4.943 -12.315 1.00 84.31 94 ARG A CA 1
ATOM 733 C C . ARG A 1 94 ? 3.430 3.886 -13.397 1.00 84.31 94 ARG A C 1
ATOM 735 O O . ARG A 1 94 ? 3.099 4.216 -14.533 1.00 84.31 94 ARG A O 1
ATOM 742 N N . ILE A 1 95 ? 3.605 2.628 -13.026 1.00 86.12 95 ILE A N 1
ATOM 743 C CA . ILE A 1 95 ? 3.434 1.474 -13.907 1.00 86.12 95 ILE A CA 1
ATOM 744 C C . ILE A 1 95 ? 2.310 0.589 -13.381 1.00 86.12 95 ILE A C 1
ATOM 746 O O . ILE A 1 95 ? 2.032 0.566 -12.183 1.00 86.12 95 ILE A O 1
ATOM 750 N N . LYS A 1 96 ? 1.642 -0.141 -14.276 1.00 88.00 96 LYS A N 1
ATOM 751 C CA . LYS A 1 96 ? 0.712 -1.195 -13.863 1.00 88.00 96 LYS A CA 1
ATOM 752 C C . LYS A 1 96 ? 1.524 -2.322 -13.225 1.00 88.00 96 LYS A C 1
ATOM 754 O O . LYS A 1 96 ? 2.465 -2.802 -13.857 1.00 88.00 96 LYS A O 1
ATOM 759 N N . TYR A 1 97 ? 1.140 -2.742 -12.023 1.00 85.12 97 TYR A N 1
ATOM 760 C CA . TYR A 1 97 ? 1.722 -3.919 -11.393 1.00 85.12 97 TYR A CA 1
ATOM 761 C C . TYR A 1 97 ? 1.499 -5.136 -12.286 1.0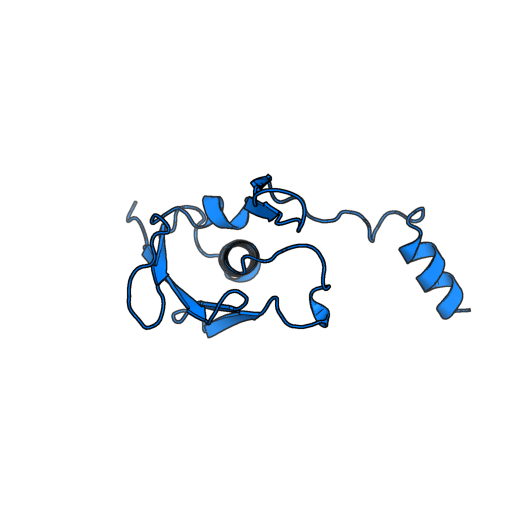0 85.12 97 TYR A C 1
ATOM 763 O O . TYR A 1 97 ? 0.400 -5.364 -12.806 1.00 85.12 97 TYR A O 1
ATOM 771 N N . ARG A 1 98 ? 2.560 -5.914 -12.466 1.00 79.50 98 ARG A N 1
ATOM 772 C CA . ARG A 1 98 ? 2.495 -7.244 -13.054 1.00 79.50 98 ARG A CA 1
ATOM 773 C C . ARG A 1 98 ? 3.250 -8.182 -12.120 1.00 79.50 98 ARG A C 1
ATOM 775 O O . ARG A 1 98 ? 4.413 -7.891 -11.829 1.00 79.50 98 ARG A O 1
ATOM 782 N N . PRO A 1 99 ? 2.624 -9.266 -11.637 1.00 71.75 99 PRO A N 1
ATOM 783 C CA . PRO A 1 99 ? 3.368 -10.293 -10.933 1.00 71.75 99 PRO A CA 1
ATOM 784 C C . PRO A 1 99 ? 4.480 -10.814 -11.849 1.00 71.75 99 PRO A C 1
ATOM 786 O O . PRO A 1 99 ? 4.346 -10.853 -13.073 1.00 71.75 99 PRO A O 1
ATOM 789 N N . PHE A 1 100 ? 5.621 -11.145 -11.255 1.00 64.56 100 PHE A N 1
ATOM 790 C CA . PHE A 1 100 ? 6.706 -11.765 -11.995 1.00 64.56 100 PHE A CA 1
ATOM 791 C C . PHE A 1 100 ? 6.359 -13.243 -12.207 1.00 64.56 100 PHE A C 1
ATOM 793 O O . PHE A 1 100 ? 6.434 -14.029 -11.269 1.00 64.56 100 PHE A O 1
ATOM 800 N N . ASP A 1 101 ? 6.014 -13.626 -13.435 1.00 57.75 101 ASP A N 1
ATOM 801 C CA . ASP A 1 101 ? 5.642 -15.009 -13.790 1.00 57.75 101 ASP A CA 1
ATOM 802 C C . ASP A 1 101 ? 6.845 -15.987 -13.817 1.00 57.75 101 ASP A C 1
ATOM 804 O O . ASP A 1 101 ? 6.717 -17.170 -14.126 1.00 57.75 101 ASP A O 1
ATOM 808 N N . GLY A 1 102 ? 8.061 -15.511 -13.537 1.00 49.88 102 GLY A N 1
ATOM 809 C CA . GLY A 1 102 ? 9.311 -16.179 -13.913 1.00 49.88 102 GLY A CA 1
ATOM 810 C C . GLY A 1 102 ? 9.891 -17.207 -12.937 1.00 49.88 102 GLY A C 1
ATOM 811 O O . GLY A 1 102 ? 11.109 -17.386 -12.950 1.00 49.88 102 GLY A O 1
ATOM 812 N N . PHE A 1 103 ? 9.079 -17.890 -12.125 1.00 48.72 103 PHE A N 1
ATOM 813 C CA . PHE A 1 103 ? 9.552 -19.047 -11.336 1.00 48.72 103 PHE A CA 1
ATOM 814 C C . PHE A 1 103 ? 9.032 -20.398 -11.848 1.00 48.72 103 PHE A C 1
ATOM 816 O O . PHE A 1 103 ? 9.629 -21.430 -11.567 1.00 48.72 103 PHE A O 1
ATOM 823 N N . THR A 1 104 ? 7.961 -20.410 -12.642 1.00 47.09 104 THR A N 1
ATOM 824 C CA . THR A 1 104 ? 7.356 -21.639 -13.187 1.00 47.09 104 THR A CA 1
ATOM 825 C C . THR A 1 104 ? 7.744 -21.918 -14.638 1.00 47.09 104 THR A C 1
ATOM 827 O O . THR A 1 104 ? 7.325 -22.926 -15.201 1.00 47.09 104 THR A O 1
ATOM 830 N N . ASN A 1 105 ? 8.562 -21.057 -15.255 1.00 44.47 105 ASN A N 1
ATOM 831 C CA . ASN A 1 105 ? 9.085 -21.282 -16.597 1.00 44.47 105 ASN A CA 1
ATOM 832 C C . ASN A 1 105 ? 10.477 -21.948 -16.517 1.00 44.47 105 ASN A C 1
ATOM 834 O O . ASN A 1 105 ? 11.432 -21.271 -16.121 1.00 44.47 105 ASN A O 1
ATOM 838 N N . PRO A 1 106 ? 10.627 -23.227 -16.918 1.00 50.22 106 PRO A N 1
ATOM 839 C CA . PRO A 1 106 ? 11.892 -23.966 -16.818 1.00 50.22 106 PRO A CA 1
ATOM 840 C C . PRO A 1 106 ? 13.027 -23.372 -17.670 1.00 50.22 106 PRO A C 1
ATOM 842 O O . PRO A 1 106 ? 14.185 -23.735 -17.503 1.00 50.22 106 PRO A O 1
ATOM 845 N N . SER A 1 107 ? 12.723 -22.429 -18.568 1.00 51.34 107 SER A N 1
ATOM 846 C CA . SER A 1 107 ? 13.715 -21.732 -19.398 1.00 51.34 107 SER A CA 1
ATOM 847 C C . SER A 1 107 ? 14.285 -20.449 -18.776 1.00 51.34 107 SER A C 1
ATOM 849 O O . SER A 1 107 ? 15.123 -19.787 -19.391 1.00 51.34 107 SER A O 1
ATOM 851 N N . SER A 1 108 ? 13.859 -20.058 -17.569 1.00 47.84 108 SER A N 1
ATOM 852 C CA . SER A 1 108 ? 14.432 -18.882 -16.914 1.00 47.84 108 SER A CA 1
ATOM 853 C C . SER A 1 108 ? 15.850 -19.189 -16.403 1.00 47.84 108 SER A C 1
ATOM 855 O O . SER A 1 108 ? 16.112 -20.223 -15.791 1.00 47.84 108 SER A O 1
ATOM 857 N N . GLY A 1 109 ? 16.799 -18.266 -16.610 1.00 51.62 109 GLY A N 1
ATOM 858 C CA . GLY A 1 109 ? 18.189 -18.422 -16.142 1.00 51.62 109 GLY A CA 1
ATOM 859 C C . GLY A 1 109 ? 18.341 -18.547 -14.615 1.00 51.62 109 GLY A C 1
ATOM 860 O O . GLY A 1 109 ? 19.418 -18.877 -14.123 1.00 51.62 109 GLY A O 1
ATOM 861 N N . VAL A 1 110 ? 17.265 -18.286 -13.864 1.00 52.12 110 VAL A N 1
ATOM 862 C CA . VAL A 1 110 ? 17.181 -18.480 -12.412 1.00 52.12 110 VAL A CA 1
ATOM 863 C C . VAL A 1 110 ? 16.850 -19.939 -12.077 1.00 52.12 110 VAL A C 1
ATOM 865 O O . VAL A 1 110 ? 17.491 -20.496 -11.188 1.00 52.12 110 VAL A O 1
ATOM 868 N N . ALA A 1 111 ? 15.948 -20.587 -12.828 1.00 48.03 111 ALA A N 1
ATOM 869 C CA . ALA A 1 111 ? 15.652 -22.018 -12.690 1.00 48.03 111 ALA A CA 1
ATOM 870 C C . ALA A 1 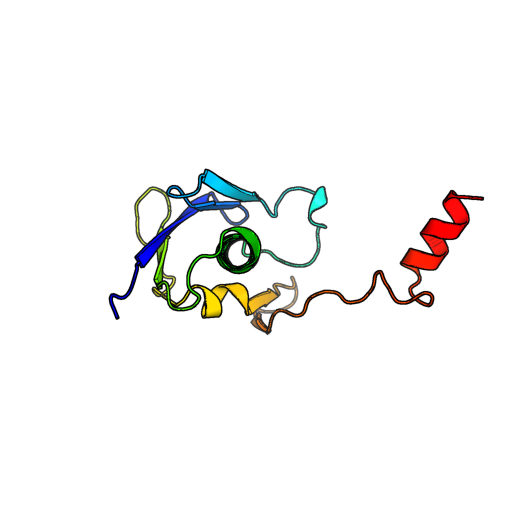111 ? 16.885 -22.885 -13.017 1.00 48.03 111 ALA A C 1
ATOM 872 O O . ALA A 1 111 ? 17.273 -23.737 -12.220 1.00 48.03 111 ALA A O 1
ATOM 873 N N . LEU A 1 112 ? 17.599 -22.550 -14.100 1.00 50.47 112 LEU A N 1
ATOM 874 C CA . LEU A 1 112 ? 18.877 -23.179 -14.479 1.00 50.47 112 LEU A CA 1
ATOM 875 C C . LEU A 1 112 ? 19.970 -23.065 -13.400 1.00 50.47 112 LEU A C 1
ATOM 877 O O . LEU A 1 112 ? 20.875 -23.895 -13.337 1.00 50.47 112 LEU A O 1
ATOM 881 N N . ARG A 1 113 ? 19.928 -22.027 -12.553 1.00 50.03 113 ARG A N 1
ATOM 882 C CA . ARG A 1 113 ? 20.862 -21.875 -11.423 1.00 50.03 113 ARG A CA 1
ATOM 883 C C . ARG A 1 113 ? 20.449 -22.694 -10.204 1.00 50.03 113 ARG A C 1
ATOM 885 O O . ARG A 1 113 ? 21.336 -23.173 -9.505 1.00 50.03 113 ARG A O 1
ATOM 892 N N . ALA A 1 114 ? 19.150 -22.852 -9.957 1.00 52.81 114 ALA A N 1
ATOM 893 C CA . ALA A 1 114 ? 18.641 -23.659 -8.852 1.00 52.81 114 ALA A CA 1
ATOM 894 C C . ALA A 1 114 ? 18.946 -25.153 -9.056 1.00 52.81 114 ALA A C 1
ATOM 896 O O . ALA A 1 114 ? 19.428 -25.801 -8.132 1.00 52.81 114 ALA A O 1
ATOM 897 N N . GLU A 1 115 ? 18.777 -25.672 -10.276 1.00 51.22 115 GLU A N 1
ATOM 898 C CA . GLU A 1 115 ? 19.125 -27.064 -10.611 1.00 51.22 115 GLU A CA 1
ATOM 899 C C . GLU A 1 115 ? 20.622 -27.350 -10.444 1.00 51.22 115 GLU A C 1
ATOM 901 O O . GLU A 1 115 ? 21.012 -28.408 -9.964 1.00 51.22 115 GLU A O 1
ATOM 906 N N . ARG A 1 116 ? 21.478 -26.377 -10.770 1.00 50.72 116 ARG A N 1
ATOM 907 C CA . ARG A 1 116 ? 22.938 -26.523 -10.692 1.00 50.72 116 ARG A CA 1
ATOM 908 C C . ARG A 1 116 ? 23.505 -26.455 -9.269 1.00 50.72 116 ARG A C 1
ATOM 910 O O . ARG A 1 116 ? 24.677 -26.752 -9.084 1.00 50.72 116 ARG A O 1
ATOM 917 N N . LEU A 1 117 ? 22.709 -26.009 -8.298 1.00 51.22 117 LEU A N 1
ATOM 918 C CA . LEU A 1 117 ? 23.060 -25.985 -6.872 1.00 51.22 117 LEU A CA 1
ATOM 919 C C . LEU A 1 117 ? 22.501 -27.196 -6.110 1.00 51.22 117 LEU A C 1
ATOM 921 O O . LEU A 1 117 ? 22.908 -27.434 -4.977 1.00 51.22 117 LEU A O 1
ATOM 925 N N . ALA A 1 118 ? 21.565 -27.931 -6.715 1.00 51.19 118 ALA A N 1
ATOM 926 C CA . ALA A 1 118 ? 20.975 -29.151 -6.168 1.00 51.19 118 ALA A CA 1
ATOM 927 C C . ALA A 1 118 ? 21.656 -30.441 -6.678 1.00 51.19 118 ALA A C 1
ATOM 929 O O . ALA A 1 118 ? 21.254 -31.531 -6.271 1.00 51.19 118 ALA A O 1
ATOM 930 N N . ALA A 1 119 ? 22.657 -30.312 -7.556 1.00 46.44 119 ALA A N 1
ATOM 931 C CA . ALA A 1 119 ? 23.498 -31.383 -8.097 1.00 46.44 119 ALA A CA 1
ATOM 932 C C . ALA A 1 119 ? 24.920 -31.282 -7.532 1.00 46.44 119 ALA A C 1
ATOM 934 O O . ALA A 1 119 ? 25.529 -32.350 -7.303 1.00 46.44 119 ALA A O 1
#

Foldseek 3Di:
DDQAEFEWEDDPQAKIAGVVVRDIGGRVDCVVPPAFASHRQQVRLCCCCVVVPDDQSHWYFYYYPNHTDPDDGDGSVVSNQWGWHDDPVDHIDIDGDDPDPPPPDCPDPVVVVVVVVVD

Radius of gyration: 16.61 Å; chains: 1; bounding box: 46×46×32 Å

Sequence (119 aa):
MSLHTTTIELDGSYAAYHPASGCRIDTSDTAYGRRSYKDPLGPLCRTLRDTLGYPPETRVRVERAGVPTFKRDLTLAYWADRDVSDAQDRSAVRIKYRPFDGFTNPSSGVALRAERLAA

Secondary structure (DSSP, 8-state):
----EEEEEEETTTEEEETTTTEEEETTSGGG-TTS-S-THHHHHHIIIIIT---TT-EEEEEETTEE-SS--EEHHHHHTEEEE--TTS--EEEE-----TTS-TTSTTHHHHHTT--